Protein AF-A0A3M8CLC7-F1 (afdb_monomer_lite)

Organism: NCBI:txid173959

pLDDT: mean 89.54, std 9.4, range [46.62, 97.5]

InterPro domains:
  IPR026889 Transposase zinc-binding domain [PF14319] (9-81)

Secondary structure (DSSP, 8-state):
----HHHHHHHHHHHHHHHHHGGGS-HHHHHHHHHHHTTT-GGG-EEEEE-TTT--EEEEE-----TT-TTTHHHHHHHHT-

Structure (mmCIF, N/CA/C/O backbone):
data_AF-A0A3M8CLC7-F1
#
_entry.id   AF-A0A3M8CLC7-F1
#
loop_
_atom_site.group_PDB
_atom_site.id
_atom_site.type_symbol
_atom_site.label_atom_id
_atom_site.label_alt_id
_atom_site.label_comp_id
_atom_site.label_asym_id
_atom_site.label_entity_id
_atom_site.label_seq_id
_atom_site.pdbx_PDB_ins_code
_atom_site.Cartn_x
_atom_site.Cartn_y
_atom_site.Cartn_z
_atom_site.occupancy
_atom_site.B_iso_or_equiv
_atom_site.auth_seq_id
_atom_site.auth_comp_id
_atom_site.auth_asym_id
_atom_site.auth_atom_id
_atom_site.pdbx_PDB_model_num
ATOM 1 N N . MET A 1 1 ? -3.055 -3.631 -12.992 1.00 46.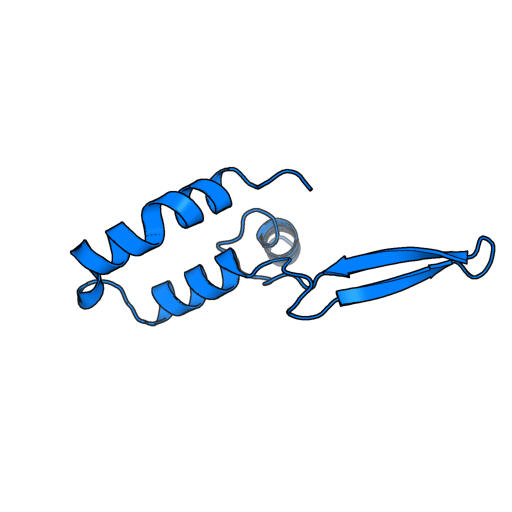62 1 MET A N 1
ATOM 2 C CA . MET A 1 1 ? -2.489 -4.262 -11.781 1.00 46.62 1 MET A CA 1
ATOM 3 C C . MET A 1 1 ? -3.666 -4.839 -11.033 1.00 46.62 1 MET A C 1
ATOM 5 O O . MET A 1 1 ? -4.493 -4.048 -10.601 1.00 46.62 1 MET A O 1
ATOM 9 N N . GLU A 1 2 ? -3.788 -6.164 -10.972 1.00 50.97 2 GLU A N 1
ATOM 10 C CA . GLU A 1 2 ? -4.850 -6.804 -10.191 1.00 50.97 2 GLU A CA 1
ATOM 11 C C . GLU A 1 2 ? -4.793 -6.305 -8.747 1.00 50.97 2 GLU A C 1
ATOM 13 O O . GLU A 1 2 ? -3.742 -6.302 -8.094 1.00 50.97 2 GLU A O 1
ATOM 18 N N . THR A 1 3 ? -5.919 -5.790 -8.277 1.00 60.34 3 THR A N 1
ATOM 19 C CA . THR A 1 3 ? -6.101 -5.357 -6.901 1.00 60.34 3 THR A CA 1
ATOM 20 C C . THR A 1 3 ? -6.136 -6.596 -6.021 1.00 60.34 3 THR A C 1
ATOM 22 O O . THR A 1 3 ? -7.048 -7.410 -6.088 1.00 60.34 3 THR A O 1
ATOM 25 N N . ASN A 1 4 ? -5.103 -6.750 -5.197 1.00 78.00 4 ASN A N 1
ATOM 26 C CA . ASN A 1 4 ? -5.015 -7.801 -4.192 1.00 78.00 4 ASN A CA 1
ATOM 27 C C . ASN A 1 4 ? -6.286 -7.803 -3.321 1.00 78.00 4 ASN A C 1
ATOM 29 O O . ASN A 1 4 ? -6.578 -6.789 -2.684 1.00 78.00 4 ASN A O 1
ATOM 33 N N . ILE A 1 5 ? -7.015 -8.924 -3.282 1.00 89.25 5 ILE A N 1
ATOM 34 C CA . ILE A 1 5 ? -8.306 -9.055 -2.578 1.00 89.25 5 ILE A CA 1
ATOM 35 C C . ILE A 1 5 ? -8.187 -8.615 -1.112 1.00 89.25 5 ILE A C 1
ATOM 37 O O . ILE A 1 5 ? -9.037 -7.881 -0.612 1.00 89.25 5 ILE A O 1
ATOM 41 N N . LEU A 1 6 ? -7.086 -8.964 -0.437 1.00 89.50 6 LEU A N 1
ATOM 42 C CA . LEU A 1 6 ? -6.840 -8.544 0.944 1.00 89.50 6 LEU A CA 1
ATOM 43 C C . LEU A 1 6 ? -6.729 -7.020 1.062 1.00 89.50 6 LEU A C 1
ATOM 45 O O . LEU A 1 6 ? -7.232 -6.424 2.009 1.00 89.50 6 LEU A O 1
ATOM 49 N N . LYS A 1 7 ? -6.089 -6.366 0.088 1.00 89.81 7 LYS A N 1
ATOM 50 C CA . LYS A 1 7 ? -5.984 -4.904 0.064 1.00 89.81 7 LYS A CA 1
ATOM 51 C C . LYS A 1 7 ? -7.357 -4.258 -0.106 1.00 89.81 7 LYS A C 1
ATOM 53 O O . LYS A 1 7 ? -7.619 -3.258 0.555 1.00 89.81 7 LYS A O 1
ATOM 58 N N . GLN A 1 8 ? -8.220 -4.845 -0.934 1.00 91.50 8 GLN A N 1
ATOM 59 C CA . GLN A 1 8 ? -9.576 -4.351 -1.159 1.00 91.50 8 GLN A CA 1
ATOM 60 C C . GLN A 1 8 ? -10.421 -4.413 0.122 1.00 91.50 8 GLN A C 1
ATOM 62 O O . GLN A 1 8 ? -10.970 -3.397 0.530 1.00 91.50 8 GLN A O 1
ATOM 67 N N . ILE A 1 9 ? -10.390 -5.541 0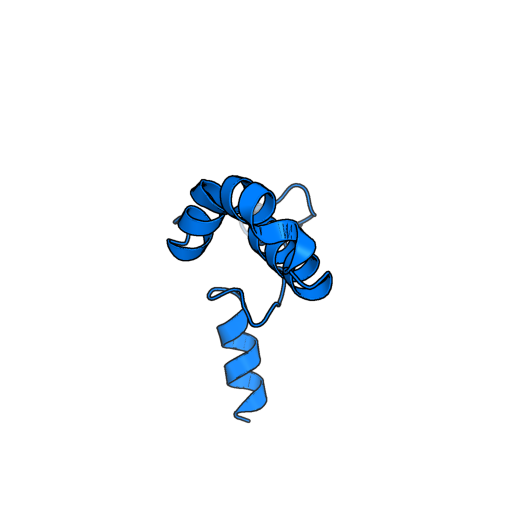.841 1.00 93.69 9 ILE A N 1
ATOM 68 C CA . ILE A 1 9 ? -11.081 -5.703 2.135 1.00 93.69 9 ILE A CA 1
ATOM 69 C C . ILE A 1 9 ? -10.696 -4.589 3.122 1.00 93.69 9 ILE A C 1
ATOM 71 O O . ILE A 1 9 ? -11.551 -4.017 3.798 1.00 93.69 9 ILE A O 1
ATOM 75 N N . PHE A 1 10 ? -9.406 -4.250 3.205 1.00 94.19 10 PHE A N 1
ATOM 76 C CA . PHE A 1 10 ? -8.951 -3.165 4.074 1.00 94.19 10 PHE A CA 1
ATOM 77 C C . PHE A 1 10 ? -9.386 -1.787 3.570 1.00 94.19 10 PHE A C 1
ATOM 79 O O . PHE A 1 10 ? -9.761 -0.951 4.385 1.00 94.19 10 PHE A O 1
ATOM 86 N N . ILE A 1 11 ? -9.372 -1.529 2.262 1.00 92.88 11 ILE A N 1
ATOM 87 C CA . ILE A 1 11 ? -9.880 -0.262 1.712 1.00 92.88 11 ILE A CA 1
ATOM 88 C C . ILE A 1 11 ? -11.352 -0.062 2.101 1.00 92.88 11 ILE A C 1
ATOM 90 O O . ILE A 1 11 ? -11.717 1.026 2.548 1.00 92.88 11 ILE A O 1
ATOM 94 N N . ASP A 1 12 ? -12.159 -1.117 2.009 1.00 95.25 12 ASP A N 1
ATOM 95 C CA . ASP A 1 12 ? -13.607 -1.034 2.202 1.00 95.25 12 ASP A CA 1
ATOM 96 C C . ASP A 1 12 ? -14.011 -0.974 3.685 1.00 95.25 12 ASP A C 1
ATOM 98 O O . ASP A 1 12 ? -14.976 -0.298 4.050 1.00 95.25 12 ASP A O 1
ATOM 102 N N . HIS A 1 13 ? -13.266 -1.645 4.570 1.00 96.19 13 HIS A N 1
ATOM 103 C CA . HIS A 1 13 ? -13.703 -1.864 5.955 1.00 96.19 13 HIS A CA 1
ATOM 104 C C . HIS A 1 13 ? -12.792 -1.275 7.039 1.00 96.19 13 HIS A C 1
ATOM 106 O O . HIS A 1 13 ? -13.207 -1.205 8.200 1.00 96.19 13 HIS A O 1
ATOM 112 N N . TRP A 1 14 ? -11.580 -0.810 6.711 1.00 95.50 14 TRP A N 1
ATOM 113 C CA . TRP A 1 14 ? -10.624 -0.354 7.728 1.00 95.50 14 TRP A CA 1
ATOM 114 C C . TRP A 1 14 ? -11.104 0.877 8.500 1.00 95.50 14 TRP A C 1
ATOM 116 O O . TRP A 1 14 ? -11.044 0.896 9.728 1.00 95.50 14 TRP A O 1
ATOM 126 N N . ASN A 1 15 ? -11.634 1.889 7.811 1.00 95.38 15 ASN A N 1
ATOM 127 C CA . ASN A 1 15 ? -12.084 3.119 8.468 1.00 95.38 15 ASN A CA 1
ATOM 128 C C . ASN A 1 15 ? -13.255 2.870 9.447 1.00 95.38 15 ASN A C 1
ATOM 130 O O . ASN A 1 15 ? -13.154 3.301 10.600 1.00 95.38 15 ASN A O 1
ATOM 134 N N . PRO A 1 16 ? -14.327 2.136 9.071 1.00 96.50 16 PRO A N 1
ATOM 135 C CA . PRO A 1 16 ? -15.362 1.723 10.023 1.00 96.50 16 PRO A CA 1
ATOM 136 C C . PRO A 1 16 ? -14.817 0.912 11.206 1.00 96.50 16 PRO A C 1
ATOM 138 O O . PRO A 1 16 ? -15.242 1.118 12.344 1.00 96.50 16 PRO A O 1
ATOM 141 N N . PHE A 1 17 ? -13.857 0.015 10.957 1.00 95.62 17 PHE A N 1
ATOM 142 C CA . PHE A 1 17 ? -13.245 -0.812 11.995 1.00 95.62 17 PHE A CA 1
ATOM 143 C C . PHE A 1 17 ? -12.468 0.026 13.019 1.00 95.62 17 PHE A C 1
ATOM 145 O O . PHE A 1 17 ? -12.682 -0.119 14.224 1.00 95.62 17 PHE A O 1
ATOM 152 N N . VAL A 1 18 ? -11.626 0.954 12.554 1.00 96.00 18 VAL A N 1
ATOM 153 C CA . VAL A 1 18 ? -10.880 1.880 13.420 1.00 96.00 18 VAL A CA 1
ATOM 154 C C . VAL A 1 18 ? -11.832 2.791 14.193 1.00 96.00 18 VAL A C 1
ATOM 156 O O . VAL A 1 18 ? -11.618 3.016 15.378 1.00 96.00 18 VAL A O 1
ATOM 159 N N . LYS A 1 19 ? -12.927 3.257 13.581 1.00 96.00 19 LYS A N 1
ATOM 160 C CA . LYS A 1 19 ? -13.932 4.066 14.288 1.00 96.00 19 LYS A CA 1
ATOM 161 C C . LYS A 1 19 ? -14.588 3.304 15.447 1.00 96.00 19 LYS A C 1
ATOM 163 O O . LYS A 1 19 ? -14.876 3.902 16.476 1.00 96.00 19 LYS A O 1
ATOM 168 N N . LYS A 1 20 ? -14.827 1.998 15.288 1.00 96.75 20 LYS A N 1
ATOM 169 C CA . LYS A 1 20 ? -15.492 1.163 16.303 1.00 96.75 20 LYS A CA 1
ATOM 170 C C . LYS A 1 20 ? -14.544 0.653 17.393 1.00 96.75 20 LYS A C 1
ATOM 172 O O . LYS A 1 20 ? -14.969 0.490 18.532 1.00 96.75 20 LYS A O 1
ATOM 177 N N . TYR A 1 21 ? -13.287 0.370 17.051 1.00 95.69 21 TYR A N 1
ATOM 178 C CA . TYR A 1 21 ? -12.349 -0.329 17.939 1.00 95.69 21 TYR A CA 1
ATOM 179 C C . TYR A 1 21 ? -11.020 0.402 18.163 1.00 95.69 21 TYR A C 1
ATOM 181 O O . TYR A 1 21 ? -10.127 -0.172 18.781 1.00 95.69 21 TYR A O 1
ATOM 189 N N . GLY A 1 22 ? -10.871 1.640 17.685 1.00 91.69 22 GLY A N 1
ATOM 190 C CA . GLY A 1 22 ? -9.602 2.374 17.620 1.00 91.69 22 GLY A CA 1
ATOM 191 C C . GLY A 1 22 ? -8.798 2.400 18.918 1.00 91.69 22 GLY A C 1
ATOM 192 O O . GLY A 1 22 ? -7.595 2.173 18.878 1.00 91.69 22 GLY A O 1
ATOM 193 N N . GLU A 1 23 ? -9.458 2.559 20.068 1.00 93.62 23 GLU A N 1
ATOM 194 C CA . GLU A 1 23 ? -8.811 2.571 21.392 1.00 93.62 23 GLU A CA 1
ATOM 195 C C . GLU A 1 23 ? -8.118 1.246 21.753 1.00 93.62 23 GLU A C 1
ATOM 197 O O . GLU A 1 23 ? -7.175 1.220 22.538 1.00 93.62 23 GLU A O 1
ATOM 202 N N . ARG A 1 24 ? -8.563 0.130 21.164 1.00 95.44 24 ARG A N 1
ATOM 203 C CA . ARG A 1 24 ? -7.990 -1.208 21.380 1.00 95.44 24 ARG A CA 1
ATOM 204 C C . ARG A 1 24 ? -6.885 -1.538 20.377 1.00 95.44 24 ARG A C 1
ATOM 206 O O . ARG A 1 24 ? -6.195 -2.547 20.532 1.00 95.44 24 ARG A O 1
ATOM 213 N N . ILE A 1 25 ? -6.730 -0.732 19.326 1.00 95.31 25 ILE A N 1
ATOM 214 C CA . ILE A 1 25 ? -5.765 -0.986 18.259 1.00 95.31 25 ILE A CA 1
ATOM 215 C C . ILE A 1 25 ? -4.421 -0.383 18.654 1.00 95.31 25 ILE A C 1
ATOM 217 O O . ILE A 1 25 ? -4.290 0.809 18.917 1.00 95.31 25 ILE A O 1
ATOM 221 N N . ARG A 1 26 ? -3.379 -1.216 18.646 1.00 96.00 26 ARG A N 1
ATOM 222 C CA . ARG A 1 26 ? -2.017 -0.757 18.926 1.00 96.00 26 ARG A CA 1
ATOM 223 C C . ARG A 1 26 ? -1.548 0.223 17.838 1.00 96.00 26 ARG A C 1
ATOM 225 O O . ARG A 1 26 ? -1.760 -0.054 16.654 1.00 96.00 26 ARG A O 1
ATOM 232 N N . PRO A 1 27 ? -0.795 1.283 18.184 1.00 94.88 27 PRO A N 1
ATOM 233 C CA . PRO A 1 27 ? -0.244 2.219 17.199 1.00 94.88 27 PRO A CA 1
ATOM 234 C C . PRO A 1 27 ? 0.605 1.547 16.107 1.00 94.88 27 PRO A C 1
ATOM 236 O O . PRO A 1 27 ? 0.610 1.983 14.956 1.00 94.88 27 PRO A O 1
ATOM 239 N N . SER A 1 28 ? 1.296 0.450 16.442 1.00 94.12 28 SER A N 1
ATOM 240 C CA . SER A 1 28 ? 2.071 -0.336 15.476 1.00 94.12 28 SER A CA 1
ATOM 241 C C . SER A 1 28 ? 1.200 -0.959 14.382 1.00 94.12 28 SER A C 1
ATOM 243 O O . SER A 1 28 ? 1.607 -0.970 13.223 1.00 94.12 28 SER A O 1
ATOM 245 N N . VAL A 1 29 ? -0.009 -1.415 14.723 1.00 93.81 29 VAL A N 1
ATOM 246 C CA . VAL A 1 29 ? -0.969 -1.989 13.769 1.00 93.81 29 VAL A CA 1
ATOM 247 C C . VAL A 1 29 ? -1.484 -0.905 12.827 1.00 93.81 29 VAL A C 1
ATOM 249 O O . VAL A 1 29 ? -1.490 -1.112 11.618 1.00 93.81 29 VAL A O 1
ATOM 252 N N . LEU A 1 30 ? -1.829 0.278 13.351 1.00 94.06 30 LEU A N 1
ATOM 253 C CA . LEU A 1 30 ? -2.243 1.421 12.527 1.00 94.06 30 LEU A CA 1
ATOM 254 C C . LEU A 1 30 ? -1.162 1.789 11.500 1.00 94.06 30 LEU A C 1
ATOM 256 O O . LEU A 1 30 ? -1.448 1.917 10.309 1.00 94.06 30 LEU A O 1
ATOM 260 N N . LYS A 1 31 ? 0.094 1.889 11.954 1.00 93.25 31 LYS A N 1
ATOM 261 C CA . LYS A 1 31 ? 1.246 2.195 11.097 1.00 93.25 31 LYS A CA 1
ATOM 262 C C . LYS A 1 31 ? 1.454 1.132 10.018 1.00 93.25 31 LYS A C 1
ATOM 264 O O . LYS A 1 31 ? 1.730 1.475 8.868 1.00 93.25 31 LYS A O 1
ATOM 269 N N . GLU A 1 32 ? 1.330 -0.146 10.365 1.00 93.62 32 GLU A N 1
ATOM 270 C CA . GLU A 1 32 ? 1.546 -1.245 9.420 1.00 93.62 32 GLU A CA 1
ATOM 271 C C . GLU A 1 32 ? 0.430 -1.328 8.370 1.00 93.62 32 GLU A C 1
ATOM 273 O O . GLU A 1 32 ? 0.711 -1.446 7.176 1.00 93.62 32 GLU A O 1
ATOM 278 N N . VAL A 1 33 ? -0.830 -1.151 8.778 1.00 93.88 33 VAL A N 1
ATOM 279 C CA . VAL A 1 33 ? -1.967 -1.112 7.849 1.00 93.88 33 VAL A CA 1
ATOM 280 C C . VAL A 1 33 ? -1.884 0.104 6.926 1.00 93.88 33 VAL A C 1
ATOM 282 O O . VAL A 1 33 ? -2.100 -0.020 5.720 1.00 93.88 33 VAL A O 1
ATOM 285 N N . GLN A 1 34 ? -1.474 1.269 7.436 1.00 93.06 34 GLN A N 1
ATOM 286 C CA . GLN A 1 34 ? -1.256 2.453 6.602 1.00 93.06 34 GLN A CA 1
ATOM 287 C C . GLN A 1 34 ? -0.156 2.225 5.551 1.00 93.06 34 GLN A C 1
ATOM 289 O O . GLN A 1 34 ? -0.325 2.622 4.393 1.00 93.06 34 GLN A O 1
ATOM 294 N N . LYS A 1 35 ? 0.955 1.563 5.907 1.00 92.25 35 LYS A N 1
ATOM 295 C CA . LYS A 1 35 ? 1.995 1.170 4.936 1.00 92.25 35 LYS A CA 1
ATOM 296 C C . LYS A 1 35 ? 1.459 0.188 3.896 1.00 92.25 35 LYS A C 1
ATOM 298 O O . LYS A 1 35 ? 1.763 0.331 2.713 1.00 92.25 35 LYS A O 1
ATOM 303 N N . PHE A 1 36 ? 0.670 -0.796 4.322 1.00 92.88 36 PHE A N 1
ATOM 304 C CA . PHE A 1 36 ? 0.063 -1.793 3.441 1.00 92.88 36 PHE A CA 1
ATOM 305 C C . PHE A 1 36 ? -0.893 -1.158 2.420 1.00 92.88 36 PHE A C 1
ATOM 307 O O . PHE A 1 36 ? -0.758 -1.401 1.218 1.00 92.88 36 PHE A O 1
ATOM 314 N N . LEU A 1 37 ? -1.789 -0.272 2.863 1.00 92.25 37 LEU A N 1
ATOM 315 C CA . LEU A 1 37 ? -2.709 0.467 1.989 1.00 92.25 37 LEU A CA 1
ATOM 316 C C . LEU A 1 37 ? -1.957 1.318 0.952 1.00 92.25 37 LEU A C 1
ATOM 318 O O . LEU A 1 37 ? -2.331 1.373 -0.222 1.00 92.25 37 LEU A O 1
ATOM 322 N N . ASN A 1 38 ? -0.829 1.902 1.354 1.00 92.19 38 ASN A N 1
ATOM 323 C CA . ASN A 1 38 ? 0.033 2.705 0.490 1.00 92.19 38 ASN A CA 1
ATOM 324 C C . ASN A 1 38 ? 1.043 1.896 -0.345 1.00 92.19 38 ASN A C 1
ATOM 326 O O . ASN A 1 38 ? 1.782 2.474 -1.146 1.00 92.19 38 ASN A O 1
ATOM 330 N N . CYS A 1 39 ? 1.082 0.570 -0.202 1.00 92.12 39 CYS A N 1
ATOM 331 C CA . CYS A 1 39 ? 2.015 -0.274 -0.939 1.00 92.12 39 CYS A CA 1
ATOM 332 C C . CYS A 1 39 ? 1.745 -0.208 -2.448 1.00 92.12 39 CYS A C 1
ATOM 334 O O . CYS A 1 39 ? 0.617 -0.438 -2.899 1.00 92.12 39 CYS A O 1
ATOM 336 N N . GLY A 1 40 ? 2.792 0.082 -3.227 1.00 90.00 40 GLY A N 1
ATOM 337 C CA . GLY A 1 40 ? 2.711 0.196 -4.680 1.00 90.00 40 GLY A CA 1
ATOM 338 C C . GLY A 1 40 ? 2.082 1.495 -5.183 1.00 90.00 40 GLY A C 1
ATOM 339 O O . GLY A 1 40 ? 1.783 1.572 -6.370 1.00 90.00 40 GLY A O 1
ATOM 340 N N . ASN A 1 41 ? 1.860 2.494 -4.321 1.00 91.44 41 ASN A N 1
ATOM 341 C CA . ASN A 1 41 ? 1.354 3.797 -4.743 1.00 91.44 41 ASN A CA 1
ATOM 342 C C . ASN A 1 41 ? 2.462 4.584 -5.477 1.00 91.44 41 ASN A C 1
ATOM 344 O O . ASN A 1 41 ? 3.445 4.956 -4.833 1.00 91.44 41 ASN A O 1
ATOM 348 N N . PRO A 1 42 ? 2.316 4.897 -6.781 1.00 90.50 42 PRO A N 1
ATOM 349 C CA . PRO A 1 42 ? 3.331 5.638 -7.535 1.00 90.50 42 PRO A CA 1
ATOM 350 C C . PRO A 1 42 ? 3.594 7.047 -6.987 1.00 90.50 42 PRO A C 1
ATOM 352 O O . PRO A 1 42 ? 4.681 7.581 -7.190 1.00 90.50 42 PRO A O 1
ATOM 355 N N . LYS A 1 43 ? 2.627 7.642 -6.268 1.00 91.25 43 LYS A N 1
ATOM 356 C CA . LYS A 1 43 ? 2.792 8.951 -5.612 1.00 91.25 43 LYS A CA 1
ATOM 357 C C . LYS A 1 43 ? 3.849 8.926 -4.506 1.00 91.25 43 LYS A C 1
ATOM 359 O O . LYS A 1 43 ? 4.427 9.961 -4.208 1.00 91.25 43 LYS A O 1
ATOM 364 N N . ASN A 1 44 ? 4.136 7.750 -3.945 1.00 90.50 44 ASN A N 1
ATOM 365 C CA . ASN A 1 44 ? 5.177 7.568 -2.932 1.00 90.50 44 ASN A CA 1
ATOM 366 C C . ASN A 1 44 ? 6.560 7.309 -3.551 1.00 90.50 44 ASN A C 1
ATOM 368 O O . ASN A 1 44 ? 7.491 6.933 -2.843 1.00 90.50 44 ASN 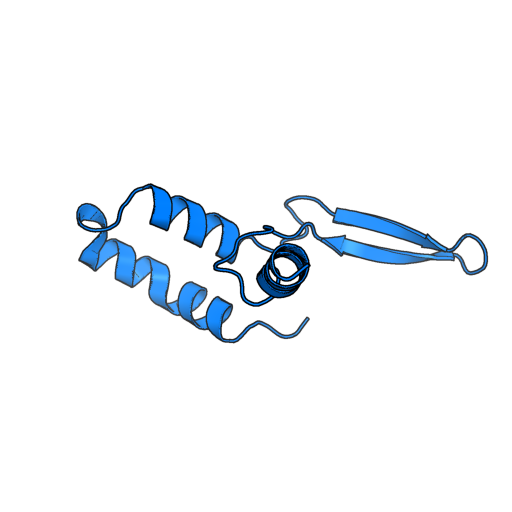A O 1
ATOM 372 N N . GLY A 1 45 ? 6.690 7.479 -4.869 1.00 93.69 45 GLY A N 1
ATOM 373 C CA . GLY A 1 45 ? 7.916 7.249 -5.617 1.00 93.69 45 GLY A CA 1
ATOM 374 C C . GLY A 1 45 ? 7.907 5.942 -6.409 1.00 93.69 45 GLY A C 1
ATOM 375 O O . GLY A 1 45 ? 7.181 4.980 -6.128 1.00 93.69 45 GLY A O 1
ATOM 376 N N . PHE A 1 46 ? 8.736 5.924 -7.447 1.00 95.81 46 PHE A N 1
ATOM 377 C CA . PHE A 1 46 ? 8.905 4.797 -8.350 1.00 95.81 46 PHE A CA 1
ATOM 378 C C . PHE A 1 46 ? 10.313 4.810 -8.947 1.00 95.81 46 PHE A C 1
ATOM 380 O O . PHE A 1 46 ? 10.957 5.854 -9.026 1.00 95.81 46 PHE A O 1
ATOM 387 N N . LYS A 1 47 ? 10.774 3.647 -9.408 1.00 94.56 47 LYS A N 1
ATOM 388 C CA . LYS A 1 47 ? 11.935 3.548 -10.297 1.00 94.56 47 LYS A CA 1
ATOM 389 C C . LYS A 1 47 ? 11.458 3.605 -11.741 1.00 94.56 47 LYS A C 1
ATOM 391 O O . LYS A 1 47 ? 10.489 2.926 -12.092 1.00 94.56 47 LYS A O 1
ATOM 396 N N . LEU A 1 48 ? 12.128 4.402 -12.564 1.00 96.38 48 LEU A N 1
ATOM 397 C CA . LEU A 1 48 ? 11.951 4.390 -14.010 1.00 96.38 48 LEU A CA 1
ATOM 398 C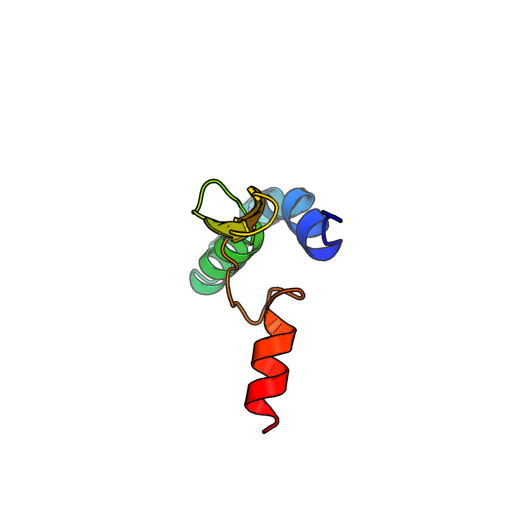 C . LEU A 1 48 ? 13.057 3.530 -14.614 1.00 96.38 48 LEU A C 1
ATOM 400 O O . LEU A 1 48 ? 14.233 3.838 -14.456 1.00 96.38 48 LEU A O 1
ATOM 404 N N . PHE A 1 49 ? 12.672 2.457 -15.289 1.00 96.19 49 PHE A N 1
ATOM 405 C CA . PHE A 1 49 ? 13.579 1.656 -16.095 1.00 96.19 49 PHE A CA 1
ATOM 406 C C . PHE A 1 49 ? 13.386 2.047 -17.551 1.00 96.19 49 PHE A C 1
ATOM 408 O O . PHE A 1 49 ? 12.249 2.089 -18.020 1.00 96.19 49 PHE A O 1
ATOM 415 N N . VAL A 1 50 ? 14.482 2.339 -18.241 1.00 96.88 50 VAL A N 1
ATOM 416 C CA . VAL A 1 50 ? 14.495 2.690 -19.661 1.00 96.88 50 VAL A CA 1
ATOM 417 C C . VAL A 1 50 ? 15.408 1.697 -20.362 1.00 96.88 50 VAL A C 1
ATOM 419 O O . VAL A 1 50 ? 16.534 1.483 -19.921 1.00 96.88 50 VAL A O 1
ATOM 422 N N . CYS A 1 51 ? 14.913 1.049 -21.412 1.00 96.56 51 CYS A N 1
ATOM 423 C CA . CYS A 1 51 ? 15.747 0.212 -22.265 1.00 96.56 51 CYS A CA 1
ATOM 424 C C . CYS A 1 51 ? 16.527 1.101 -23.238 1.00 96.56 51 CYS A C 1
ATOM 426 O O . CYS A 1 51 ? 15.911 1.841 -23.997 1.00 96.56 51 CYS A O 1
ATOM 428 N N . GLU A 1 52 ? 17.855 1.007 -23.256 1.00 95.81 52 GLU A N 1
ATOM 429 C CA . GLU A 1 52 ? 18.695 1.829 -24.145 1.00 95.81 52 GLU A CA 1
ATOM 430 C C . GLU A 1 52 ? 18.606 1.417 -25.624 1.00 95.81 52 GLU A C 1
ATOM 432 O O . GLU A 1 52 ? 18.884 2.222 -26.502 1.00 95.81 52 GLU A O 1
ATOM 437 N N . GLY A 1 53 ? 18.176 0.185 -25.922 1.00 97.50 53 GLY A N 1
ATOM 438 C CA . GLY A 1 53 ? 18.029 -0.291 -27.302 1.00 97.50 53 GLY A CA 1
ATOM 439 C C . GLY A 1 53 ? 16.712 0.127 -27.962 1.00 97.50 53 GLY A C 1
ATOM 440 O O . GLY A 1 53 ? 16.706 0.618 -29.085 1.00 97.50 53 GLY A O 1
ATOM 441 N N . CYS A 1 54 ? 15.578 -0.075 -27.278 1.00 96.38 54 CYS A N 1
ATOM 442 C CA . CYS A 1 54 ? 14.242 0.177 -27.841 1.00 96.38 54 CYS A CA 1
ATOM 443 C C . CYS A 1 54 ? 13.491 1.349 -27.192 1.00 96.38 54 CYS A C 1
ATOM 445 O O . CYS A 1 54 ? 12.332 1.589 -27.525 1.00 96.38 54 CYS A O 1
ATOM 447 N N . HIS A 1 55 ? 14.111 2.049 -26.236 1.00 95.06 55 HIS A N 1
ATOM 448 C CA . HIS A 1 55 ? 13.525 3.157 -25.467 1.00 95.06 55 HIS A CA 1
ATOM 449 C C . HIS A 1 55 ? 12.225 2.820 -24.720 1.00 95.06 55 HIS A C 1
ATOM 451 O O . HIS A 1 55 ? 11.528 3.712 -24.232 1.00 95.06 55 HIS A O 1
ATOM 457 N N . HIS A 1 56 ? 11.892 1.534 -24.569 1.00 97.06 56 HIS A N 1
ATOM 458 C CA . HIS A 1 56 ? 10.748 1.123 -23.768 1.00 97.06 56 HIS A CA 1
ATOM 459 C C . HIS A 1 56 ? 10.955 1.527 -22.306 1.00 97.06 56 HIS A C 1
ATOM 461 O O . HIS A 1 56 ? 12.022 1.292 -21.730 1.00 97.06 56 HIS A O 1
ATOM 467 N N . THR A 1 57 ? 9.920 2.109 -21.697 1.00 96.56 57 THR A N 1
ATOM 468 C CA . THR A 1 57 ? 9.976 2.581 -20.314 1.00 96.56 57 THR A CA 1
ATOM 469 C C . THR A 1 57 ? 9.031 1.799 -19.415 1.00 96.56 57 THR A C 1
ATOM 471 O O . THR A 1 57 ? 7.867 1.571 -19.739 1.00 96.56 57 THR A O 1
ATOM 474 N N . LYS A 1 58 ? 9.525 1.413 -18.237 1.00 95.06 58 LYS A N 1
ATOM 475 C CA . LYS A 1 58 ? 8.746 0.729 -17.207 1.00 95.06 58 LYS A CA 1
ATOM 476 C C . LYS A 1 58 ? 8.848 1.486 -15.894 1.00 95.06 58 LYS A C 1
ATOM 478 O O . LYS A 1 58 ? 9.926 1.634 -15.324 1.00 95.06 58 LYS A O 1
ATOM 483 N N . ARG A 1 59 ? 7.702 1.944 -15.388 1.00 94.50 59 ARG A N 1
ATOM 484 C CA . ARG A 1 59 ? 7.593 2.549 -14.054 1.00 94.50 59 ARG A CA 1
ATOM 485 C C . ARG A 1 59 ? 7.280 1.463 -13.038 1.00 94.50 59 ARG A C 1
ATOM 487 O O . ARG A 1 59 ? 6.267 0.778 -13.154 1.00 94.50 59 ARG A O 1
ATOM 494 N N . VAL A 1 60 ? 8.137 1.319 -12.036 1.00 92.88 60 VAL A N 1
ATOM 495 C CA . VAL A 1 60 ? 7.981 0.331 -10.966 1.00 92.88 60 VAL A CA 1
ATOM 496 C C . VAL A 1 60 ? 7.808 1.067 -9.637 1.00 92.88 60 VAL A C 1
ATOM 498 O O . VAL A 1 60 ? 8.787 1.605 -9.114 1.00 92.88 60 VAL A O 1
ATOM 501 N N . PRO A 1 61 ? 6.580 1.129 -9.089 1.00 93.56 61 PRO A N 1
ATOM 502 C 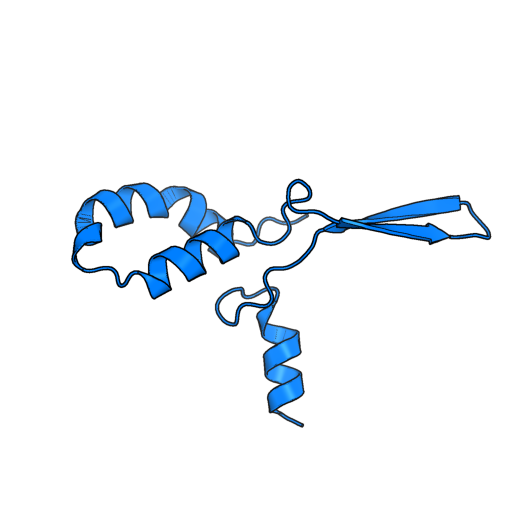CA . PRO A 1 61 ? 6.317 1.777 -7.807 1.00 93.56 61 PRO A CA 1
ATOM 503 C C . PRO A 1 61 ? 7.050 1.103 -6.648 1.00 93.56 61 PRO A C 1
ATOM 505 O O . PRO A 1 61 ? 7.215 -0.122 -6.631 1.00 93.56 61 PRO A O 1
ATOM 508 N N . PHE A 1 62 ? 7.433 1.887 -5.641 1.00 91.81 62 PHE A N 1
ATOM 509 C CA . PHE A 1 62 ? 8.026 1.330 -4.429 1.00 91.81 62 PHE A CA 1
ATOM 510 C C . PHE A 1 62 ? 7.030 0.459 -3.648 1.00 91.81 62 PHE A C 1
ATOM 512 O O . PHE A 1 62 ? 5.820 0.704 -3.602 1.00 91.81 62 PHE A O 1
ATOM 519 N N . ARG A 1 63 ? 7.559 -0.600 -3.033 1.00 90.31 63 ARG A N 1
ATOM 520 C CA . ARG A 1 63 ? 6.798 -1.601 -2.273 1.00 90.31 63 ARG A CA 1
ATOM 521 C C . ARG A 1 63 ? 7.081 -1.441 -0.784 1.00 90.31 63 ARG A C 1
ATOM 523 O O . ARG A 1 63 ? 8.170 -1.014 -0.414 1.00 90.31 63 ARG A O 1
ATOM 530 N N . CYS A 1 64 ? 6.109 -1.777 0.064 1.00 90.56 64 CYS A N 1
ATOM 531 C CA . CYS A 1 64 ? 6.214 -1.533 1.504 1.00 90.56 64 CYS A CA 1
ATOM 532 C C . CYS A 1 64 ? 7.201 -2.462 2.226 1.00 90.56 64 CYS A C 1
ATOM 534 O O . CYS A 1 64 ? 7.614 -2.113 3.328 1.00 90.56 64 CYS A O 1
ATOM 536 N N . LYS A 1 65 ? 7.567 -3.611 1.626 1.00 86.25 65 LYS A N 1
ATOM 537 C CA . LYS A 1 65 ? 8.445 -4.637 2.229 1.00 86.25 65 LYS A CA 1
ATOM 538 C C . LYS A 1 65 ? 7.980 -5.086 3.625 1.00 86.25 65 LYS A C 1
ATOM 540 O O . LYS A 1 65 ? 8.790 -5.390 4.483 1.00 86.25 65 LYS A O 1
ATOM 545 N N . GLY A 1 66 ? 6.671 -5.035 3.870 1.00 85.88 66 GLY A N 1
ATOM 546 C CA . GLY A 1 66 ? 6.079 -5.463 5.133 1.00 85.88 66 GLY A CA 1
ATOM 547 C C . GLY A 1 66 ? 5.639 -6.919 5.058 1.00 85.88 66 GLY A C 1
ATOM 548 O O . GLY A 1 66 ? 5.028 -7.323 4.065 1.00 85.88 66 GLY A O 1
ATOM 549 N N . ARG A 1 67 ? 5.866 -7.671 6.138 1.00 84.75 67 ARG A N 1
ATOM 550 C CA . ARG A 1 67 ? 5.480 -9.088 6.280 1.00 84.75 67 ARG A CA 1
ATOM 551 C C . ARG A 1 67 ? 3.977 -9.331 6.147 1.00 84.75 67 ARG A C 1
ATOM 553 O O . ARG A 1 67 ? 3.560 -10.391 5.706 1.00 84.75 67 ARG A O 1
ATOM 560 N N . PHE A 1 68 ? 3.160 -8.344 6.518 1.00 87.00 68 PHE A N 1
ATOM 561 C CA . PHE A 1 68 ? 1.703 -8.421 6.384 1.00 87.00 68 PHE A CA 1
ATOM 562 C C . PHE A 1 68 ? 1.236 -8.322 4.923 1.00 87.00 68 PHE A C 1
ATOM 564 O O . PHE A 1 68 ? 0.176 -8.825 4.555 1.00 87.00 68 PHE A O 1
ATOM 571 N N . CYS A 1 69 ? 2.013 -7.660 4.063 1.00 89.62 69 CYS A N 1
ATOM 572 C CA . CYS A 1 69 ? 1.640 -7.490 2.671 1.00 89.62 69 CYS A CA 1
ATOM 573 C C . CYS A 1 69 ? 1.905 -8.784 1.906 1.00 89.62 69 CYS A C 1
ATOM 575 O O . CYS A 1 69 ? 3.053 -9.079 1.591 1.00 89.62 69 CYS A O 1
ATOM 577 N N . THR A 1 70 ? 0.847 -9.486 1.506 1.00 85.69 70 THR A N 1
ATOM 578 C CA . THR A 1 70 ? 0.944 -10.771 0.788 1.00 85.69 70 THR A CA 1
ATOM 579 C C . THR A 1 70 ? 1.720 -10.697 -0.528 1.00 85.69 70 THR A C 1
ATOM 581 O O . THR A 1 70 ? 2.213 -11.706 -1.011 1.00 85.69 70 THR A O 1
ATOM 584 N N . THR A 1 71 ? 1.879 -9.505 -1.111 1.00 84.81 71 THR A N 1
ATOM 585 C CA . THR A 1 71 ? 2.707 -9.319 -2.313 1.00 84.81 71 THR A CA 1
ATOM 586 C C . THR A 1 71 ? 4.166 -8.972 -2.017 1.00 84.81 71 THR A C 1
ATOM 588 O O . THR A 1 71 ? 5.000 -9.079 -2.909 1.00 84.81 71 THR A O 1
ATOM 591 N N . CYS A 1 72 ? 4.491 -8.505 -0.811 1.00 87.62 72 CYS A N 1
ATOM 592 C CA . CYS A 1 72 ? 5.873 -8.184 -0.433 1.00 87.62 72 CYS A CA 1
ATOM 59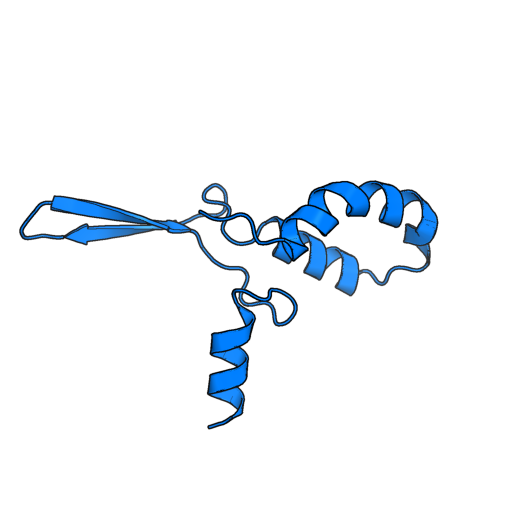3 C C . CYS A 1 72 ? 6.513 -9.268 0.432 1.00 87.62 72 CYS A C 1
ATOM 595 O O . CYS A 1 72 ? 7.734 -9.370 0.443 1.00 87.62 72 CYS A O 1
ATOM 597 N N . SER A 1 73 ? 5.704 -10.043 1.153 1.00 81.50 73 SER A N 1
ATOM 598 C CA . SER A 1 73 ? 6.167 -11.007 2.144 1.00 81.50 73 SER A CA 1
ATOM 599 C C . SER A 1 73 ? 6.937 -12.173 1.533 1.00 81.50 73 SER A C 1
ATOM 601 O O . SER A 1 73 ? 7.868 -12.641 2.168 1.00 81.50 73 SER A O 1
ATOM 603 N N . CYS A 1 74 ? 6.608 -12.593 0.303 1.00 78.62 74 CYS A N 1
ATOM 604 C CA . CYS A 1 74 ? 7.237 -13.744 -0.362 1.00 78.62 74 CYS A CA 1
ATOM 605 C C . CYS A 1 74 ? 8.770 -13.659 -0.361 1.00 78.62 74 CYS A C 1
ATOM 607 O O . CYS A 1 74 ? 9.427 -14.555 0.154 1.00 78.62 74 CYS A O 1
ATOM 609 N N . GLY A 1 75 ? 9.328 -12.539 -0.832 1.00 76.81 75 GLY A N 1
ATOM 610 C CA . GLY A 1 75 ? 10.782 -12.382 -0.909 1.00 76.81 75 GLY A CA 1
ATOM 611 C C . GLY A 1 75 ? 11.468 -12.340 0.458 1.00 76.81 75 GLY A C 1
ATOM 612 O O . GLY A 1 75 ? 12.598 -12.796 0.580 1.00 76.81 75 GLY A O 1
ATOM 613 N N . GLU A 1 76 ? 10.799 -11.830 1.500 1.00 73.50 76 GLU A N 1
ATOM 614 C CA . GLU A 1 76 ? 11.346 -11.927 2.858 1.00 73.50 76 GLU A CA 1
ATOM 615 C C . GLU A 1 76 ? 11.265 -13.365 3.376 1.00 73.50 76 GLU A C 1
ATOM 617 O O . GLU A 1 76 ? 12.246 -13.874 3.897 1.00 73.50 76 GLU A O 1
ATOM 622 N N . THR A 1 77 ? 10.133 -14.051 3.214 1.00 75.12 77 THR A N 1
ATOM 623 C CA . THR A 1 77 ? 9.976 -15.441 3.666 1.00 75.12 77 THR A CA 1
ATOM 624 C C . THR A 1 77 ? 11.009 -16.374 3.028 1.00 75.12 77 THR A C 1
ATOM 626 O O . THR A 1 77 ? 11.589 -17.202 3.728 1.00 75.12 77 THR A O 1
ATOM 629 N N . GLU A 1 78 ? 11.278 -16.219 1.731 1.00 79.38 78 GLU A N 1
ATOM 630 C CA . GLU A 1 78 ? 12.295 -17.002 1.021 1.00 79.38 78 GLU A CA 1
ATOM 631 C C . GLU A 1 78 ? 13.713 -16.731 1.541 1.00 79.38 78 GLU A C 1
ATOM 633 O O . GLU A 1 78 ? 14.477 -17.673 1.727 1.00 79.38 78 GLU A O 1
ATOM 638 N N . GLU A 1 79 ? 14.059 -15.475 1.838 1.00 80.12 79 GLU A N 1
ATOM 639 C CA . GLU A 1 79 ? 15.382 -15.121 2.370 1.00 80.12 79 GLU A CA 1
ATOM 640 C C . GLU A 1 79 ? 15.610 -15.678 3.783 1.00 80.12 79 GLU A C 1
ATOM 642 O O . GLU A 1 79 ? 16.695 -16.155 4.081 1.00 80.12 79 GLU A O 1
ATOM 647 N N . TRP A 1 80 ? 14.585 -15.685 4.643 1.00 76.69 80 TRP A N 1
ATOM 648 C CA . TRP A 1 80 ? 14.671 -16.289 5.983 1.00 76.69 80 TRP A CA 1
ATOM 649 C C . TRP A 1 80 ? 14.805 -17.818 5.963 1.00 76.69 80 TRP A C 1
ATOM 651 O O . TRP A 1 80 ? 15.166 -18.405 6.979 1.00 76.69 80 TRP A O 1
ATOM 661 N N . SER A 1 81 ? 14.448 -18.456 4.847 1.00 80.75 81 SER A N 1
ATOM 662 C CA . SER A 1 81 ? 14.506 -19.913 4.685 1.00 80.75 81 SER A CA 1
ATOM 663 C C . SER A 1 81 ? 15.871 -20.404 4.186 1.00 80.75 81 SER A C 1
ATOM 665 O O . SER A 1 81 ? 16.070 -21.615 4.090 1.00 80.75 81 SER A O 1
ATOM 667 N N . ARG A 1 82 ? 16.769 -19.485 3.817 1.00 77.00 82 ARG A N 1
ATOM 668 C CA . ARG A 1 82 ? 18.155 -19.773 3.430 1.00 77.00 82 ARG A CA 1
ATOM 669 C C . ARG A 1 82 ? 19.048 -19.880 4.657 1.00 77.00 82 ARG A C 1
ATOM 671 O O . ARG A 1 82 ? 19.957 -20.735 4.606 1.00 77.00 82 ARG A O 1
#

Radius of gyration: 16.2 Å; chains: 1; bounding box: 34×29×49 Å

Sequence (82 aa):
METNILKQIFIDHWNPFVKKYGERIRPSVLKEVQKFLNCGNPKNGFKLFVCEGCHHTKRVPFRCKGRFCTTCSCGETEEWSR

Foldseek 3Di:
DDDDPVLVCCVVCVVVVCVVCVVVDDPVNVVLNVLLNCAFPCVVPWDWDADPPPRDIDTGGHGSCDCPNPVNVVVVVVVVVD